Protei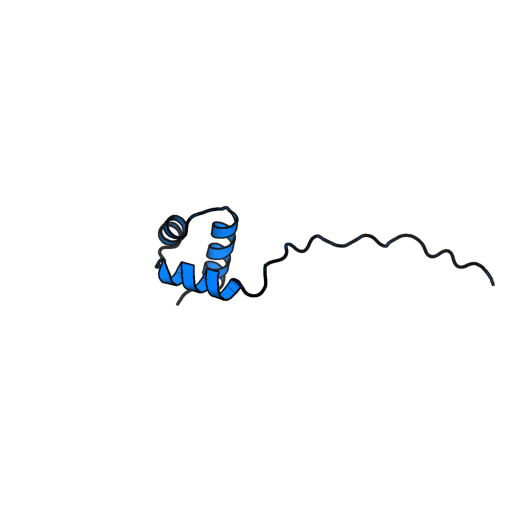n AF-A0A558F2N5-F1 (afdb_monomer)

Mean predicted aligned error: 12.75 Å

Foldseek 3Di:
DQDPVLLVVLVVCVVVVDDLVRSCVVSVHDSVVSVVSVVVPVPPDPDPPPPPDPDDDDDDDDDD

Solvent-accessible surface area (backbone atoms only — not comparable to full-atom values): 4318 Å² total; per-residue (Å²): 136,87,52,71,66,58,55,52,50,53,51,54,45,44,74,74,66,49,50,64,70,54,52,20,65,76,72,73,43,55,56,66,56,55,50,49,58,55,56,66,48,68,65,68,75,84,66,75,80,69,84,85,81,85,90,85,85,77,89,83,80,81,86,133

InterPro domains:
  IPR009057 Homedomain-like superfamily [SSF46689] (9-40)
  IPR017894 HTH domain, IS21 transposase-type [PS50531] (5-64)
  IPR025246 Transposase IS30-like HTH domain [PF13936] (2-41)

Sequence (64 aa):
MLTLEQAVTIQILHQQGKSIKAISRELGVSRNTVRKYLRQNTTPQYQRIQPRISILDPVSYPHL

Secondary structure (DSSP, 8-state):
---HHHHHHHHHHHHTT--HHHHHHHHT--HHHHHHHHHHTSSS------------S-------

Structure (mmCIF, N/CA/C/O backbone):
data_AF-A0A558F2N5-F1
#
_entry.id   AF-A0A558F2N5-F1
#
loop_
_atom_site.group_PDB
_atom_site.id
_atom_site.type_symbol
_atom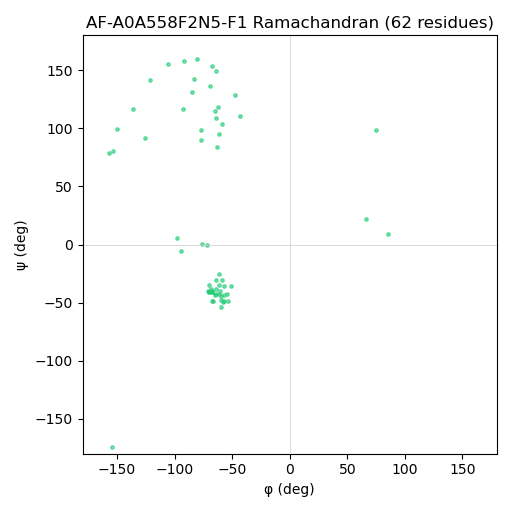_site.label_atom_id
_atom_site.label_alt_id
_atom_site.label_comp_id
_atom_site.label_asym_id
_atom_site.label_entity_id
_atom_site.label_seq_id
_atom_site.pdbx_PDB_ins_code
_atom_site.Cartn_x
_atom_site.Cartn_y
_atom_site.Cartn_z
_atom_site.occupancy
_atom_site.B_iso_or_equiv
_atom_site.auth_seq_id
_atom_site.auth_comp_id
_atom_site.auth_asym_id
_atom_site.auth_atom_id
_atom_site.pdbx_PDB_model_num
ATOM 1 N N . MET A 1 1 ? 6.115 -8.663 -11.385 1.00 58.88 1 MET A N 1
ATOM 2 C CA . MET A 1 1 ? 7.100 -8.060 -10.459 1.00 58.88 1 MET A CA 1
ATOM 3 C C . MET A 1 1 ? 6.444 -6.861 -9.799 1.00 58.88 1 MET A C 1
ATOM 5 O O . MET A 1 1 ? 5.767 -6.133 -10.509 1.00 58.88 1 MET A O 1
ATOM 9 N N . LEU A 1 2 ? 6.545 -6.717 -8.474 1.00 63.19 2 LEU A N 1
ATOM 10 C CA . LEU A 1 2 ? 5.942 -5.593 -7.746 1.00 63.19 2 LEU A CA 1
ATOM 11 C C . LEU A 1 2 ? 6.901 -4.395 -7.785 1.00 63.19 2 LEU A C 1
ATOM 13 O O . LEU A 1 2 ? 8.090 -4.580 -7.524 1.00 63.19 2 LEU A O 1
ATOM 17 N N . THR A 1 3 ? 6.413 -3.206 -8.130 1.00 79.25 3 THR A N 1
ATOM 18 C CA . THR A 1 3 ? 7.254 -2.004 -8.259 1.00 79.25 3 THR A CA 1
ATOM 19 C C . THR A 1 3 ? 7.535 -1.359 -6.898 1.00 79.25 3 THR A C 1
ATOM 21 O O . THR A 1 3 ? 6.803 -1.573 -5.927 1.00 79.25 3 THR A O 1
ATOM 24 N N . LEU A 1 4 ? 8.597 -0.547 -6.815 1.00 75.44 4 LEU A N 1
ATOM 25 C CA . LEU A 1 4 ? 8.892 0.256 -5.619 1.00 75.44 4 LEU A CA 1
ATOM 26 C C . LEU A 1 4 ? 7.720 1.182 -5.261 1.00 75.44 4 LEU A C 1
ATOM 28 O O . LEU A 1 4 ? 7.398 1.339 -4.086 1.00 75.44 4 LEU A O 1
ATOM 32 N N . GLU A 1 5 ? 7.026 1.711 -6.270 1.00 79.69 5 GLU A N 1
ATOM 33 C CA . GLU A 1 5 ? 5.818 2.521 -6.096 1.00 79.69 5 GLU A CA 1
ATOM 34 C C . GLU A 1 5 ? 4.729 1.757 -5.339 1.00 79.69 5 GLU A C 1
ATOM 36 O O . GLU A 1 5 ? 4.241 2.236 -4.320 1.00 79.69 5 GLU A O 1
ATOM 41 N N . GLN A 1 6 ? 4.416 0.524 -5.755 1.00 83.06 6 GLN A N 1
ATOM 42 C CA . GLN A 1 6 ? 3.408 -0.307 -5.088 1.00 83.06 6 GLN A CA 1
ATOM 43 C C . GLN A 1 6 ? 3.780 -0.622 -3.634 1.00 83.06 6 GLN A C 1
ATOM 45 O O . GLN A 1 6 ? 2.900 -0.679 -2.773 1.00 83.06 6 GLN A O 1
ATOM 50 N N . ALA A 1 7 ? 5.070 -0.801 -3.332 1.00 84.44 7 ALA A N 1
ATOM 51 C CA . ALA A 1 7 ? 5.534 -0.998 -1.961 1.00 84.44 7 ALA A CA 1
ATOM 52 C C . ALA A 1 7 ? 5.296 0.250 -1.093 1.00 84.44 7 ALA A C 1
ATOM 54 O O . ALA A 1 7 ? 4.796 0.126 0.027 1.00 84.44 7 ALA A O 1
ATOM 55 N N . VAL A 1 8 ? 5.585 1.445 -1.617 1.00 87.56 8 VAL A N 1
ATOM 56 C CA . VAL A 1 8 ? 5.312 2.719 -0.932 1.00 87.56 8 VAL A CA 1
ATOM 57 C C . VAL A 1 8 ? 3.807 2.923 -0.744 1.00 87.56 8 VAL A C 1
ATOM 59 O O . VAL A 1 8 ? 3.369 3.277 0.352 1.00 87.56 8 VAL A O 1
ATOM 62 N N . THR A 1 9 ? 2.989 2.619 -1.754 1.00 90.44 9 THR A N 1
ATOM 63 C CA . THR A 1 9 ? 1.528 2.727 -1.644 1.00 90.44 9 THR A CA 1
ATOM 64 C C . THR A 1 9 ? 0.974 1.807 -0.555 1.00 90.44 9 THR A C 1
ATOM 66 O O . THR A 1 9 ? 0.157 2.249 0.249 1.00 90.44 9 THR A O 1
ATOM 69 N N . ILE A 1 10 ? 1.456 0.559 -0.448 1.00 91.81 10 ILE A N 1
ATOM 70 C CA . ILE A 1 10 ? 1.071 -0.362 0.640 1.00 91.81 10 ILE A CA 1
ATOM 71 C C . ILE A 1 10 ? 1.318 0.275 2.019 1.00 91.81 10 ILE A C 1
ATOM 73 O O . ILE A 1 10 ? 0.465 0.167 2.901 1.00 91.81 10 ILE A O 1
ATOM 77 N N . GLN A 1 11 ? 2.457 0.950 2.203 1.00 88.19 11 GLN A N 1
ATOM 78 C CA . GLN A 1 11 ? 2.821 1.594 3.469 1.00 88.19 11 GLN A CA 1
ATOM 79 C C . GLN A 1 11 ? 1.906 2.776 3.793 1.00 88.19 11 GLN A C 1
ATOM 81 O O . GLN A 1 11 ? 1.381 2.851 4.903 1.00 88.19 11 GLN A O 1
ATOM 86 N N . ILE A 1 12 ? 1.680 3.671 2.827 1.00 89.81 12 ILE A N 1
ATOM 87 C CA . ILE A 1 12 ? 0.821 4.850 3.007 1.00 89.81 12 ILE A CA 1
ATOM 88 C C . ILE A 1 12 ? -0.602 4.414 3.367 1.00 89.81 12 ILE A C 1
ATOM 90 O O . ILE A 1 12 ? -1.170 4.896 4.345 1.00 89.81 12 ILE A O 1
ATOM 94 N N . LEU A 1 13 ? -1.160 3.451 2.628 1.00 91.44 13 LEU A N 1
ATOM 95 C CA . LEU A 1 13 ? -2.513 2.957 2.872 1.00 91.44 13 LEU A CA 1
ATOM 96 C C . LEU A 1 13 ? -2.647 2.283 4.245 1.00 91.44 13 LEU A C 1
ATOM 98 O O . LEU A 1 13 ? -3.660 2.451 4.922 1.00 91.44 13 LEU A O 1
ATOM 102 N N . HIS A 1 14 ? -1.626 1.544 4.682 1.00 91.56 14 HIS A N 1
ATOM 103 C CA . HIS A 1 14 ? -1.614 0.944 6.014 1.00 91.56 14 HIS A CA 1
ATOM 104 C C . HIS A 1 14 ? -1.512 2.003 7.123 1.00 91.56 14 HIS A C 1
ATOM 106 O O . HIS A 1 14 ? -2.219 1.903 8.122 1.00 91.56 14 HIS A O 1
ATOM 112 N N . GLN A 1 15 ? -0.692 3.046 6.940 1.00 86.69 15 GLN A N 1
ATOM 113 C CA . GLN A 1 15 ? -0.598 4.175 7.878 1.00 86.69 15 GLN A CA 1
ATOM 114 C C . GLN A 1 15 ? -1.909 4.970 7.980 1.00 86.69 15 GLN A C 1
ATOM 116 O O . GLN A 1 15 ? -2.238 5.469 9.050 1.00 86.69 15 GLN A O 1
ATOM 121 N N . GLN A 1 16 ? -2.695 5.032 6.901 1.00 89.38 16 GLN A N 1
ATOM 122 C CA . GLN A 1 16 ? -4.056 5.586 6.900 1.00 89.38 16 GLN A CA 1
ATOM 123 C C . GLN A 1 16 ? -5.085 4.689 7.619 1.00 89.38 16 GLN A C 1
ATOM 125 O O . GLN A 1 16 ? -6.266 5.022 7.662 1.00 89.38 16 GLN A O 1
ATOM 130 N N . GLY A 1 17 ? -4.670 3.537 8.157 1.00 91.19 17 GLY A N 1
ATOM 131 C CA . GLY A 1 17 ? -5.535 2.607 8.880 1.00 91.19 17 GLY A CA 1
ATOM 132 C C . GLY A 1 17 ? -6.285 1.615 7.989 1.00 91.19 17 GLY A C 1
ATOM 133 O O . GLY A 1 17 ? -7.153 0.888 8.481 1.00 91.19 17 GLY A O 1
ATOM 134 N N . LYS A 1 18 ? -5.976 1.528 6.685 1.00 94.25 18 LYS A N 1
ATOM 135 C CA . LYS A 1 18 ? -6.617 0.527 5.821 1.00 94.25 18 LYS A CA 1
ATOM 136 C C . LYS A 1 18 ? -6.156 -0.882 6.194 1.00 94.25 18 LYS A C 1
ATOM 138 O O . LYS A 1 18 ? -4.971 -1.165 6.363 1.00 94.25 18 LYS A O 1
ATOM 143 N N . SER A 1 19 ? -7.111 -1.810 6.242 1.00 95.31 19 SER A N 1
ATOM 144 C CA . SER A 1 19 ? -6.809 -3.222 6.486 1.00 95.31 19 SER A CA 1
ATOM 145 C C . SER A 1 19 ? -6.042 -3.854 5.319 1.00 95.31 19 SER A C 1
ATOM 147 O O . SER A 1 19 ? -6.240 -3.506 4.154 1.00 95.31 19 SER A O 1
ATOM 149 N N . ILE A 1 20 ? -5.260 -4.898 5.607 1.00 95.00 20 ILE A N 1
ATOM 150 C CA . ILE A 1 20 ? -4.564 -5.720 4.597 1.00 95.00 20 ILE A CA 1
ATOM 151 C C . ILE A 1 20 ? -5.526 -6.209 3.497 1.00 95.00 20 ILE A C 1
ATOM 153 O O . ILE A 1 20 ? -5.153 -6.301 2.328 1.00 95.00 20 ILE A O 1
ATOM 157 N N . LYS A 1 21 ? -6.780 -6.524 3.858 1.00 97.06 21 LYS A N 1
ATOM 158 C CA . LYS A 1 21 ? -7.814 -6.959 2.908 1.00 97.06 21 LYS A CA 1
ATOM 159 C C . LYS A 1 21 ? -8.217 -5.833 1.951 1.00 97.06 21 LYS A C 1
ATOM 161 O O . LYS A 1 21 ? -8.405 -6.119 0.772 1.00 97.06 21 LYS A O 1
ATOM 166 N N . ALA A 1 22 ? -8.352 -4.604 2.447 1.00 96.56 22 ALA A N 1
ATOM 167 C CA . ALA A 1 22 ? -8.678 -3.439 1.627 1.00 96.56 22 ALA A CA 1
ATOM 168 C C . ALA A 1 22 ? -7.527 -3.106 0.669 1.00 96.56 22 ALA A C 1
ATOM 170 O O . ALA A 1 22 ? -7.745 -3.055 -0.536 1.00 96.56 22 ALA A O 1
ATOM 171 N N . ILE A 1 23 ? -6.296 -3.035 1.185 1.00 94.94 23 ILE A N 1
ATOM 172 C CA . ILE A 1 23 ? -5.082 -2.760 0.396 1.00 94.94 23 ILE A CA 1
ATOM 173 C C . ILE A 1 23 ? -4.904 -3.789 -0.729 1.00 94.94 23 ILE A C 1
ATOM 175 O O . ILE A 1 23 ? -4.618 -3.442 -1.869 1.00 94.94 23 ILE A O 1
ATOM 179 N N . SER A 1 24 ? -5.123 -5.069 -0.422 1.00 95.44 24 SER A N 1
ATOM 180 C CA . SER A 1 24 ? -5.059 -6.158 -1.403 1.00 95.44 24 SER A CA 1
ATOM 181 C C . SER A 1 24 ? -6.073 -5.989 -2.540 1.00 95.44 24 SER A C 1
ATOM 183 O O . SER A 1 24 ? -5.730 -6.241 -3.692 1.00 95.44 24 SER A O 1
ATOM 185 N N . ARG A 1 25 ? -7.301 -5.547 -2.237 1.00 95.81 25 ARG A N 1
ATOM 186 C CA . ARG A 1 25 ? -8.331 -5.288 -3.255 1.00 95.81 25 ARG A CA 1
ATOM 187 C C . ARG A 1 25 ? -8.023 -4.053 -4.092 1.00 95.81 25 ARG A C 1
ATOM 189 O O . ARG A 1 25 ? -8.246 -4.084 -5.291 1.00 95.81 25 ARG A O 1
ATOM 196 N N . GLU A 1 26 ? -7.516 -3.004 -3.460 1.00 94.12 26 GLU A N 1
ATOM 197 C CA . GLU A 1 26 ? -7.226 -1.721 -4.104 1.00 94.12 26 GLU A CA 1
ATOM 198 C C . GLU A 1 26 ? -6.035 -1.810 -5.063 1.00 94.12 26 GLU A C 1
ATOM 200 O O . GLU A 1 26 ? -6.089 -1.281 -6.165 1.00 94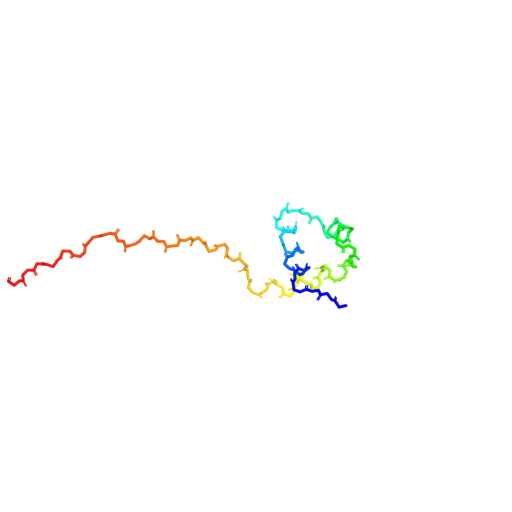.12 26 GLU A O 1
ATOM 205 N N . LEU A 1 27 ? -4.984 -2.537 -4.676 1.00 91.12 27 LEU A N 1
ATOM 206 C CA . LEU A 1 27 ? -3.768 -2.684 -5.481 1.00 91.12 27 LEU A CA 1
ATOM 207 C C . LEU A 1 27 ? -3.764 -3.934 -6.375 1.00 91.12 27 LEU A C 1
ATOM 209 O O . LEU A 1 27 ? -2.820 -4.134 -7.134 1.00 91.12 27 LEU A O 1
ATOM 213 N N . GLY A 1 28 ? -4.766 -4.812 -6.259 1.00 93.38 28 GLY A N 1
ATOM 214 C CA . GLY A 1 28 ? -4.828 -6.063 -7.025 1.00 93.38 28 GLY A CA 1
ATOM 215 C C . GLY A 1 28 ? -3.732 -7.076 -6.665 1.00 93.38 28 GLY A C 1
ATOM 216 O O . GLY A 1 28 ? -3.401 -7.954 -7.457 1.00 93.38 28 GLY A O 1
ATOM 217 N N . VAL A 1 29 ? -3.147 -6.966 -5.469 1.00 91.19 29 VAL A N 1
ATOM 218 C CA . VAL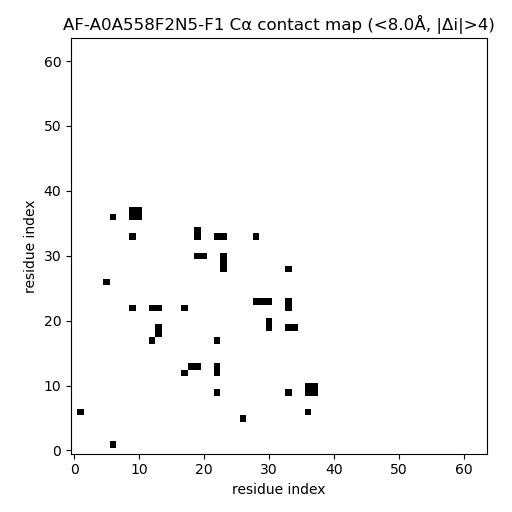 A 1 29 ? -2.044 -7.823 -5.007 1.00 91.19 29 VAL A CA 1
ATOM 219 C C . VAL A 1 29 ? -2.520 -8.829 -3.970 1.00 91.19 29 VAL A C 1
ATOM 221 O O . VAL A 1 29 ? -3.480 -8.597 -3.233 1.00 91.19 29 VAL A O 1
ATOM 224 N N . SER A 1 30 ? -1.810 -9.950 -3.844 1.00 93.75 30 SER A N 1
ATOM 225 C CA . SER A 1 30 ? -2.129 -10.940 -2.814 1.00 93.75 30 SER A CA 1
ATOM 226 C C . SER A 1 30 ? -1.934 -10.371 -1.399 1.00 93.75 30 SER A C 1
ATOM 228 O O . SER A 1 30 ? -1.027 -9.57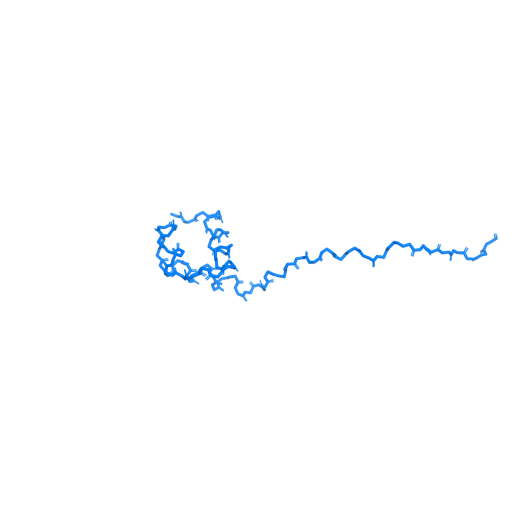7 -1.137 1.00 93.75 30 SER A O 1
ATOM 230 N N . ARG A 1 31 ? -2.731 -10.847 -0.435 1.00 94.25 31 ARG A N 1
ATOM 231 C CA . ARG A 1 31 ? -2.559 -10.489 0.988 1.00 94.25 31 ARG A CA 1
ATOM 232 C C . ARG A 1 31 ? -1.180 -10.878 1.526 1.00 94.25 31 ARG A C 1
ATOM 234 O O . ARG A 1 31 ? -0.667 -10.212 2.419 1.00 94.25 31 ARG A O 1
ATOM 241 N N . ASN A 1 32 ? -0.581 -11.942 0.990 1.00 93.81 32 ASN A N 1
ATOM 242 C CA . ASN A 1 32 ? 0.762 -12.383 1.370 1.00 93.81 32 ASN A CA 1
ATOM 243 C C . ASN A 1 32 ? 1.821 -11.382 0.912 1.00 93.81 32 ASN A C 1
ATOM 245 O O . ASN A 1 32 ? 2.743 -11.092 1.667 1.00 93.81 32 ASN A O 1
ATOM 249 N N . THR A 1 33 ? 1.636 -10.798 -0.272 1.00 91.38 33 THR A N 1
ATOM 250 C CA . THR A 1 33 ? 2.465 -9.701 -0.771 1.00 91.38 33 THR A CA 1
ATOM 251 C C . THR A 1 33 ? 2.377 -8.512 0.180 1.00 91.38 33 THR A C 1
ATOM 253 O O . THR A 1 33 ? 3.396 -8.093 0.715 1.00 91.38 33 THR A O 1
ATOM 256 N N . VAL A 1 34 ? 1.166 -8.043 0.498 1.00 92.31 34 VAL A N 1
ATOM 257 C CA . VAL A 1 34 ? 0.963 -6.935 1.451 1.00 92.31 34 VAL A CA 1
ATOM 258 C C . VAL A 1 34 ? 1.651 -7.218 2.792 1.00 92.31 34 VAL A C 1
ATOM 260 O O . VAL A 1 34 ? 2.429 -6.398 3.268 1.00 92.31 34 VAL A O 1
ATOM 263 N N . ARG A 1 35 ? 1.450 -8.410 3.373 1.00 92.06 35 ARG A N 1
ATOM 264 C CA . ARG A 1 35 ? 2.118 -8.812 4.624 1.00 92.06 35 ARG A CA 1
ATOM 265 C C . ARG A 1 35 ? 3.636 -8.810 4.511 1.00 92.06 35 ARG A C 1
ATOM 267 O O . ARG A 1 35 ? 4.293 -8.342 5.432 1.00 92.06 35 ARG A O 1
ATOM 274 N N . LYS A 1 36 ? 4.193 -9.337 3.419 1.00 88.94 36 LYS A N 1
ATOM 275 C CA . LYS A 1 36 ? 5.641 -9.370 3.190 1.00 88.94 36 LYS A CA 1
ATOM 276 C C . LYS A 1 36 ? 6.218 -7.955 3.234 1.00 88.94 36 LYS A C 1
ATOM 278 O O . LYS A 1 36 ? 7.152 -7.729 3.992 1.00 88.94 36 LYS A O 1
ATOM 283 N N . TYR A 1 37 ? 5.614 -7.010 2.516 1.00 86.88 37 TYR A N 1
ATOM 284 C CA . TYR A 1 37 ? 6.095 -5.625 2.466 1.00 86.88 37 TYR A CA 1
ATOM 285 C C . TYR A 1 37 ? 5.886 -4.860 3.777 1.00 86.88 37 TYR A C 1
ATOM 287 O O . TYR A 1 37 ? 6.748 -4.076 4.163 1.00 86.88 37 TYR A O 1
ATOM 295 N N . LEU A 1 38 ? 4.797 -5.117 4.507 1.00 87.50 38 LEU A N 1
ATOM 296 C CA . LEU A 1 38 ? 4.607 -4.532 5.840 1.00 87.50 38 LEU A CA 1
ATOM 297 C C . LEU A 1 38 ? 5.623 -5.079 6.859 1.00 87.50 38 LEU A C 1
ATOM 299 O O . LEU A 1 38 ? 6.167 -4.310 7.647 1.00 87.50 38 LEU A O 1
ATOM 303 N N . ARG A 1 39 ? 5.932 -6.384 6.810 1.00 84.38 39 ARG A N 1
ATOM 304 C CA . ARG A 1 39 ? 6.911 -7.039 7.703 1.00 84.38 39 ARG A CA 1
ATOM 305 C C . ARG A 1 39 ? 8.350 -6.631 7.405 1.00 84.38 39 ARG A C 1
ATOM 307 O O . ARG A 1 39 ? 9.118 -6.396 8.328 1.00 84.38 39 ARG A O 1
ATOM 314 N N . GLN A 1 40 ? 8.710 -6.527 6.126 1.00 70.75 40 GLN A N 1
ATOM 315 C CA . GLN A 1 40 ? 10.046 -6.099 5.698 1.00 70.75 40 GLN A CA 1
ATOM 316 C C . GLN A 1 40 ? 10.384 -4.676 6.161 1.00 70.75 40 GLN A C 1
ATOM 318 O O . GLN A 1 40 ? 11.551 -4.372 6.360 1.00 70.75 40 GLN A O 1
ATOM 323 N N . ASN A 1 41 ? 9.368 -3.841 6.389 1.00 61.03 41 ASN A N 1
ATOM 324 C CA . ASN A 1 41 ? 9.524 -2.471 6.868 1.00 61.03 41 ASN A CA 1
ATOM 325 C C . ASN A 1 41 ? 9.316 -2.324 8.389 1.00 61.03 41 ASN A C 1
ATOM 327 O O . ASN A 1 41 ? 9.296 -1.211 8.901 1.00 61.03 41 ASN A O 1
ATOM 331 N N . THR A 1 42 ? 9.132 -3.425 9.134 1.00 52.41 42 THR A N 1
ATOM 332 C CA . THR A 1 42 ? 9.007 -3.379 10.609 1.00 52.41 42 THR A CA 1
ATOM 333 C C . THR A 1 42 ? 10.371 -3.176 11.302 1.00 52.41 42 THR A C 1
ATOM 335 O O . THR A 1 42 ? 10.445 -3.054 12.520 1.00 52.41 42 THR A O 1
ATOM 338 N N . THR A 1 43 ? 11.452 -3.055 10.529 1.00 47.06 43 THR A N 1
ATOM 339 C CA . THR A 1 43 ? 12.791 -2.625 10.959 1.00 47.06 43 THR A CA 1
ATOM 340 C C . THR A 1 43 ? 13.343 -1.631 9.927 1.00 47.06 43 THR A C 1
ATOM 342 O O . THR A 1 43 ? 13.571 -2.071 8.801 1.00 47.06 43 THR A O 1
ATOM 345 N N . PRO A 1 44 ? 13.612 -0.343 10.227 1.00 46.19 44 PRO A N 1
ATOM 346 C CA . PRO A 1 44 ? 13.261 0.476 11.386 1.00 46.19 44 PRO A CA 1
ATOM 347 C C . PRO A 1 44 ? 11.936 1.227 11.164 1.00 46.19 44 PRO A C 1
ATOM 349 O O . PRO A 1 44 ? 11.507 1.469 10.038 1.00 46.19 44 PRO A O 1
ATOM 352 N N . GLN A 1 45 ? 11.295 1.621 12.263 1.00 47.88 45 GLN A N 1
ATOM 353 C CA . GLN A 1 45 ? 10.137 2.509 12.248 1.00 47.88 45 GLN A CA 1
ATOM 354 C C . GLN A 1 45 ? 10.403 3.725 11.353 1.00 47.88 45 GLN A C 1
ATOM 356 O O . GLN A 1 45 ? 11.395 4.429 11.543 1.00 47.88 45 GLN A O 1
ATOM 361 N N . TYR A 1 46 ? 9.487 4.003 10.426 1.00 47.56 46 TYR A N 1
ATOM 362 C CA . TYR A 1 46 ? 9.388 5.304 9.774 1.00 47.56 46 TYR A CA 1
ATOM 363 C C . TYR A 1 46 ? 9.049 6.343 10.853 1.00 47.56 46 TYR A C 1
ATOM 365 O O . TYR A 1 46 ? 7.885 6.650 11.112 1.00 47.56 46 TYR A O 1
ATOM 373 N N . GLN A 1 47 ? 10.075 6.836 11.550 1.00 48.88 47 GLN A N 1
ATOM 374 C CA . GLN A 1 47 ? 9.973 8.046 12.344 1.00 48.88 47 GLN A CA 1
ATOM 375 C C . GLN A 1 47 ? 9.687 9.154 11.344 1.00 48.88 47 GLN A C 1
ATOM 377 O O . GLN A 1 47 ? 10.547 9.520 10.546 1.00 48.88 47 GLN A O 1
ATOM 382 N N . ARG A 1 48 ? 8.456 9.670 11.372 1.00 49.03 48 ARG A N 1
ATOM 383 C CA . ARG A 1 48 ? 8.138 10.985 10.822 1.00 49.03 48 ARG A CA 1
ATOM 384 C C . ARG A 1 48 ? 9.275 11.899 11.269 1.00 49.03 48 ARG A C 1
ATOM 386 O O . ARG A 1 48 ? 9.411 12.118 12.472 1.00 49.03 48 ARG A O 1
ATOM 393 N N . ILE A 1 49 ? 10.125 12.341 10.339 1.00 50.12 49 ILE A N 1
ATOM 394 C CA . ILE A 1 49 ? 11.161 13.326 10.634 1.00 50.12 49 I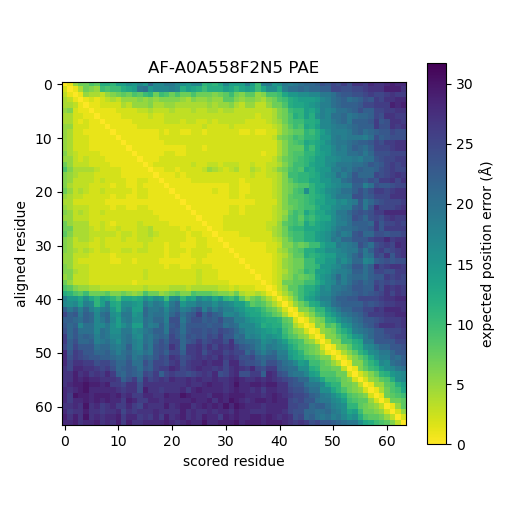LE A CA 1
ATOM 395 C C . ILE A 1 49 ? 10.377 14.548 11.090 1.00 50.12 49 ILE A C 1
ATOM 397 O O . ILE A 1 49 ? 9.825 15.289 10.280 1.00 50.12 49 ILE A O 1
ATOM 401 N N . GLN A 1 50 ? 10.217 14.695 12.401 1.00 56.03 50 GLN A N 1
ATOM 402 C CA . GLN A 1 50 ? 9.835 15.969 12.965 1.00 56.03 50 GLN A CA 1
ATOM 403 C C . GLN A 1 50 ? 10.997 16.880 12.584 1.00 56.03 50 GLN A C 1
ATOM 405 O O . GLN A 1 50 ? 12.132 16.538 12.934 1.00 56.03 50 GLN A O 1
ATOM 410 N N . PRO A 1 51 ? 10.780 17.951 11.804 1.00 49.03 51 PRO A N 1
ATOM 411 C CA . PRO A 1 51 ? 11.859 18.867 11.496 1.00 49.03 51 PRO A CA 1
ATOM 412 C C . PRO A 1 51 ? 12.377 19.415 12.828 1.00 49.03 51 PRO A C 1
ATOM 414 O O . PRO A 1 51 ? 11.727 20.230 13.476 1.00 49.03 51 PRO A O 1
ATOM 417 N N . ARG A 1 52 ? 13.531 18.917 13.280 1.00 57.25 52 ARG A N 1
ATOM 418 C CA . ARG A 1 52 ? 14.293 19.550 14.350 1.00 57.25 52 ARG A CA 1
ATOM 419 C C . ARG A 1 52 ? 15.000 20.734 13.722 1.00 57.25 52 ARG A C 1
ATOM 421 O O . ARG A 1 52 ? 16.115 20.598 13.234 1.00 57.25 52 ARG A O 1
ATOM 428 N N . ILE A 1 53 ? 14.341 21.880 13.732 1.00 53.53 53 ILE A N 1
ATOM 429 C CA . ILE A 1 53 ? 15.018 23.162 13.584 1.00 53.53 53 ILE A CA 1
ATOM 430 C C . ILE A 1 53 ? 14.619 24.045 14.759 1.00 53.53 53 ILE A C 1
ATOM 432 O O . ILE A 1 53 ? 13.610 24.736 14.741 1.00 53.53 53 ILE A O 1
ATOM 436 N N . SER A 1 54 ? 15.423 23.975 15.813 1.00 57.84 54 SER A N 1
ATOM 437 C CA . SER A 1 54 ? 15.449 24.979 16.872 1.00 57.84 54 SER A CA 1
ATOM 438 C C . SER A 1 54 ? 16.836 24.975 17.518 1.00 57.84 54 SER A C 1
ATOM 440 O O . SER A 1 54 ? 17.006 24.316 18.535 1.00 57.84 54 SER A O 1
ATOM 442 N N . ILE A 1 55 ? 17.815 25.641 16.889 1.00 57.38 55 ILE A N 1
ATOM 443 C CA . ILE A 1 55 ? 18.899 26.410 17.539 1.00 57.38 55 ILE A CA 1
ATOM 444 C C . ILE A 1 55 ? 19.411 27.453 16.5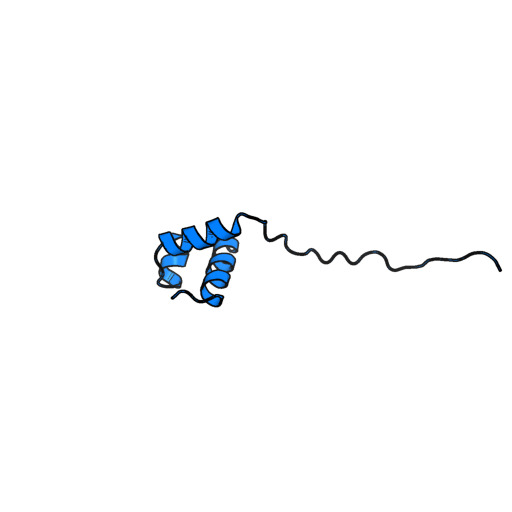14 1.00 57.38 55 ILE A C 1
ATOM 446 O O . ILE A 1 55 ? 20.419 27.248 15.846 1.00 57.38 55 ILE A O 1
ATOM 450 N N . LEU A 1 56 ? 18.693 28.555 16.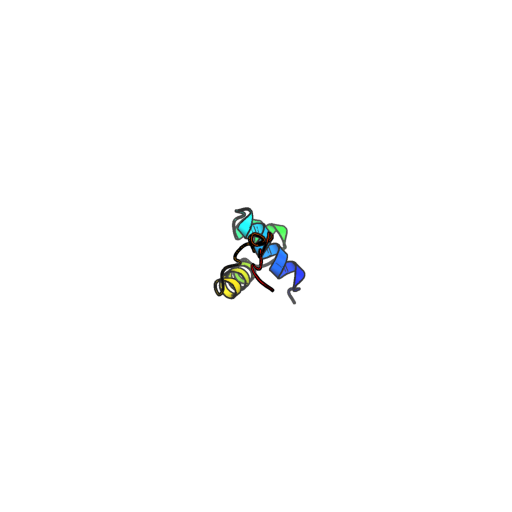333 1.00 64.94 56 LEU A N 1
ATOM 451 C CA . LEU A 1 56 ? 19.248 29.820 15.831 1.00 64.94 56 LEU A CA 1
ATOM 452 C C . LEU A 1 56 ? 18.359 30.871 16.503 1.00 64.94 56 LEU A C 1
ATOM 454 O O . LEU A 1 56 ? 17.154 30.852 16.281 1.00 64.94 56 LEU A O 1
ATOM 458 N N . ASP A 1 57 ? 18.780 31.507 17.592 1.00 55.78 57 ASP A N 1
ATOM 459 C CA . ASP A 1 57 ? 19.829 32.534 17.695 1.00 55.78 57 ASP A CA 1
ATOM 460 C C . ASP A 1 57 ? 20.447 32.564 19.121 1.00 55.78 57 ASP A C 1
ATOM 462 O O . ASP A 1 57 ? 19.977 31.837 19.999 1.00 55.78 57 ASP A O 1
ATOM 466 N N . PRO A 1 58 ? 21.346 33.505 19.478 1.00 53.88 58 PRO A N 1
ATOM 467 C CA . PRO A 1 58 ? 22.585 33.958 18.841 1.00 53.88 58 PRO A CA 1
ATOM 468 C C . PRO A 1 58 ? 23.775 33.776 19.815 1.00 53.88 58 PRO A C 1
ATOM 470 O O . PRO A 1 58 ? 23.664 34.046 21.012 1.00 53.88 58 PRO A O 1
ATOM 473 N N . VAL A 1 59 ? 24.954 33.366 19.336 1.00 57.88 59 VAL A N 1
ATOM 474 C CA . VAL A 1 59 ? 26.158 33.369 20.191 1.00 57.88 59 VAL A CA 1
ATOM 475 C C . VAL A 1 59 ? 26.685 34.801 20.308 1.00 57.88 59 VAL A C 1
ATOM 477 O O . VAL A 1 59 ? 27.375 35.299 19.422 1.00 57.88 59 VAL A O 1
ATOM 480 N N . SER A 1 60 ? 26.343 35.475 21.405 1.00 56.69 60 SER A N 1
ATOM 481 C CA . SER A 1 60 ? 27.072 36.650 21.886 1.00 56.69 60 SER A CA 1
ATOM 482 C C . SER A 1 60 ? 28.483 36.217 22.295 1.00 56.69 60 SER A C 1
ATOM 484 O O . SER A 1 60 ? 28.633 35.466 23.257 1.00 56.69 60 SER A O 1
ATOM 486 N N . TYR A 1 61 ? 29.518 36.689 21.598 1.00 63.94 61 TYR A N 1
ATOM 487 C CA . TYR A 1 61 ? 30.901 36.589 22.071 1.00 63.94 61 TYR A CA 1
ATOM 488 C C . TYR A 1 61 ? 31.261 37.867 22.843 1.00 63.94 61 TYR A C 1
ATOM 490 O O . TYR A 1 61 ? 31.264 38.942 22.242 1.00 63.94 61 TYR A O 1
ATOM 498 N N . PRO A 1 62 ? 31.560 37.795 24.153 1.00 57.88 62 PRO A N 1
ATOM 499 C CA . PRO A 1 62 ? 32.200 38.892 24.858 1.00 57.88 62 PRO A CA 1
ATOM 500 C C . PRO A 1 62 ? 33.724 38.842 24.638 1.00 57.88 62 PRO A C 1
ATOM 502 O O . PRO A 1 62 ? 34.322 37.769 24.665 1.00 57.88 62 PRO A O 1
ATOM 505 N N . HIS A 1 63 ? 34.319 40.029 24.499 1.00 52.19 63 HIS A N 1
ATOM 506 C CA . HIS A 1 63 ? 35.752 40.358 24.578 1.00 52.19 63 HIS A CA 1
ATOM 507 C C . HIS A 1 63 ? 36.682 39.989 23.409 1.00 52.19 63 HIS A C 1
ATOM 509 O O . HIS A 1 63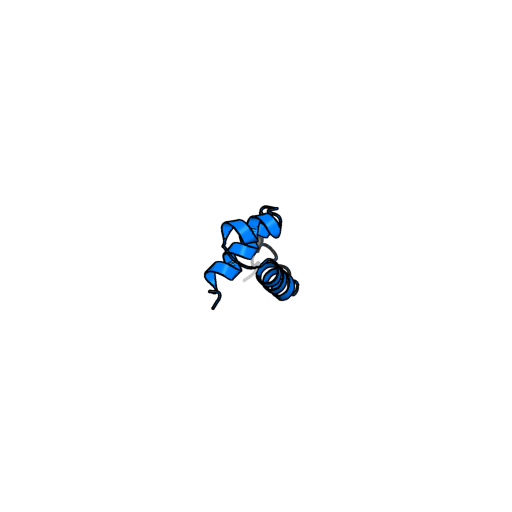 ? 37.267 38.909 23.387 1.00 52.19 63 HIS A O 1
ATOM 515 N N . LEU A 1 64 ? 36.947 40.990 22.557 1.00 48.28 64 LEU A N 1
ATOM 516 C CA . LEU A 1 64 ? 38.290 41.561 22.355 1.00 48.28 64 LEU A CA 1
ATOM 517 C C . LEU A 1 64 ? 38.184 43.089 22.287 1.00 48.28 64 LEU A C 1
ATOM 519 O O . LEU A 1 64 ? 37.349 43.573 21.491 1.00 48.28 64 LEU A O 1
#

Radius of gyration: 20.62 Å; Cα contacts (8 Å, |Δi|>4): 25; chains: 1; bounding box: 47×54×35 Å

pLDDT: mean 75.39, std 18.26, range [46.19, 97.06]

Organism: NCBI:txid280145

Nearest PDB structures (foldseek):
  2r0q-assembly1_F  TM=9.396E-01  e=1.514E-01  Staphylococcus aureus
  8q90-assembly1_B  TM=5.620E-01  e=2.395E-01  Haloferax mediterranei
  4ld5-assembly1_B  TM=6.849E-01  e=1.498E+00  Staphylococcus aureus
  7vf9-assembly1_F  TM=4.534E-01  e=1.708E+00  Pseudomonas aeruginosa PAO1
  6vdk-assembly1_C  TM=4.878E-01  e=5.200E+00  Human immunodeficiency virus 1